Protein AF-A0A960B955-F1 (afdb_monomer)

Foldseek 3Di:
DPDDDDDDDPCQPVCCVVVVDVDDDDDCLAPVLVCVVVVNDDDDDDPDDDDQLDDDDADDDDPVCCVVCVVVLLVVLVVVQVLLQCCLVCVPVNLVVCPVVDPPSVDPSNVVNVSSSSVSVQVVQQDPVSHGDNDDDPVSQQSNQVSCQVVVVDVHRDDSVVVDDPPSHD

Mean predicted aligned error: 3.93 Å

Sequence (170 aa):
SDVQVKEIGYTQQAALTTGKVDAIVGFSNNEAVQFGLAGFATRSLPIASGTVPLVGASLITTADYAKANPEVVRAVVAGTLAGITTTVADPDHALEVSTTYVPGLSEASAQTAAKATLTATNALWTTADGKVDGSFDAAQWSDMADFMAAQGLTGERVDPTPAFSNAYLG

Structure (mmCIF, N/CA/C/O backbone):
data_AF-A0A960B955-F1
#
_entry.id   AF-A0A960B955-F1
#
loop_
_atom_site.group_PDB
_atom_site.id
_atom_site.type_symbol
_atom_site.label_atom_id
_atom_site.label_alt_id
_atom_site.label_comp_id
_atom_site.label_asym_id
_atom_site.label_entity_id
_atom_site.label_seq_id
_atom_site.pdbx_PDB_ins_code
_atom_site.Cartn_x
_atom_site.Cartn_y
_atom_site.Cartn_z
_atom_site.occupancy
_atom_site.B_iso_or_equiv
_atom_site.auth_seq_id
_atom_site.auth_comp_id
_atom_site.auth_asym_id
_atom_site.auth_atom_id
_atom_site.pdbx_PDB_model_num
ATOM 1 N N . SER A 1 1 ? -25.614 -16.951 -8.911 1.00 76.31 1 SER A N 1
ATOM 2 C CA . SER A 1 1 ? -24.470 -16.787 -8.000 1.00 76.31 1 SER A CA 1
ATOM 3 C C . SER A 1 1 ? -24.993 -16.828 -6.581 1.00 76.31 1 SER A C 1
ATOM 5 O O . SER A 1 1 ? -26.145 -16.463 -6.374 1.00 76.31 1 SER A O 1
ATOM 7 N N . ASP A 1 2 ? -24.158 -17.233 -5.629 1.00 91.94 2 ASP A N 1
ATOM 8 C CA . ASP A 1 2 ? -24.540 -17.304 -4.209 1.00 91.94 2 ASP A CA 1
ATOM 9 C C . ASP A 1 2 ? -24.344 -15.968 -3.470 1.00 91.94 2 ASP A C 1
ATOM 11 O O . ASP A 1 2 ? -24.742 -15.816 -2.320 1.00 91.94 2 ASP A O 1
ATOM 15 N N . VAL A 1 3 ? -23.745 -14.978 -4.142 1.00 93.38 3 VAL A N 1
ATOM 16 C CA . VAL A 1 3 ? -23.507 -13.624 -3.627 1.00 93.38 3 VAL A CA 1
ATOM 17 C C . VAL A 1 3 ? -23.977 -12.562 -4.622 1.00 93.38 3 VAL A C 1
ATOM 19 O O . VAL A 1 3 ? -23.953 -12.782 -5.840 1.00 93.38 3 VAL A O 1
ATOM 22 N N . GLN A 1 4 ? -24.371 -11.397 -4.097 1.00 94.56 4 GLN A N 1
ATOM 23 C CA . GLN A 1 4 ? -24.671 -10.187 -4.864 1.00 94.56 4 GLN A CA 1
ATOM 24 C C . GLN A 1 4 ? -23.616 -9.117 -4.569 1.00 94.56 4 GLN A C 1
ATOM 26 O O . GLN A 1 4 ? -23.508 -8.638 -3.441 1.00 94.56 4 GLN A O 1
ATOM 31 N N . VAL A 1 5 ? -22.865 -8.711 -5.593 1.00 94.31 5 VAL A N 1
ATOM 32 C CA . VAL A 1 5 ? -21.892 -7.617 -5.477 1.00 94.31 5 VAL A CA 1
ATOM 33 C C . VAL A 1 5 ? -22.628 -6.282 -5.575 1.00 94.31 5 VAL A C 1
ATOM 35 O O . VAL A 1 5 ? -23.392 -6.061 -6.516 1.00 94.31 5 VAL A O 1
ATOM 38 N N . LYS A 1 6 ? -22.407 -5.395 -4.600 1.00 93.56 6 LYS A N 1
ATOM 39 C CA . LYS A 1 6 ? -22.963 -4.037 -4.575 1.00 93.56 6 LYS A CA 1
ATOM 40 C C . LYS A 1 6 ? -21.840 -3.015 -4.489 1.00 93.56 6 LYS A C 1
ATOM 42 O O . LYS A 1 6 ? -20.995 -3.095 -3.603 1.00 93.56 6 LYS A O 1
ATOM 47 N N . GLU A 1 7 ? -21.875 -2.028 -5.373 1.00 93.44 7 GLU A N 1
ATOM 48 C CA . GLU A 1 7 ? -20.995 -0.870 -5.281 1.00 93.44 7 GLU A CA 1
ATOM 49 C C . GLU A 1 7 ? -21.490 0.071 -4.175 1.00 93.44 7 GLU A C 1
ATOM 51 O O . GLU A 1 7 ? -22.658 0.469 -4.142 1.00 93.44 7 GLU A O 1
ATOM 56 N N . ILE A 1 8 ? -20.600 0.405 -3.240 1.00 91.88 8 ILE A N 1
ATOM 57 C CA . ILE A 1 8 ? -20.902 1.277 -2.095 1.00 91.88 8 ILE A CA 1
ATOM 58 C C . ILE A 1 8 ? -19.966 2.491 -2.003 1.00 91.88 8 ILE A C 1
ATOM 60 O O . ILE A 1 8 ? -20.069 3.264 -1.051 1.00 91.88 8 ILE A O 1
ATOM 64 N N . GLY A 1 9 ? -19.059 2.681 -2.966 1.00 91.06 9 GLY A N 1
ATOM 65 C CA . GLY A 1 9 ? -18.008 3.700 -2.884 1.00 91.06 9 GLY A CA 1
ATOM 66 C C . GLY A 1 9 ? -17.174 3.565 -1.601 1.00 91.06 9 GLY A C 1
ATOM 67 O O . GLY A 1 9 ? -16.959 2.461 -1.108 1.00 91.06 9 GLY A O 1
ATOM 68 N N . TYR A 1 10 ? -16.765 4.694 -1.021 1.00 88.81 10 TYR A N 1
ATOM 69 C CA . TYR A 1 10 ? -15.972 4.763 0.217 1.00 88.81 10 TYR A CA 1
ATOM 70 C C . TYR A 1 10 ? -16.836 4.766 1.496 1.00 88.81 10 TYR A C 1
ATOM 72 O O . TYR A 1 10 ? -16.552 5.487 2.451 1.00 88.81 10 TYR A O 1
ATOM 80 N N . THR A 1 11 ? -17.947 4.015 1.504 1.00 93.88 11 THR A N 1
ATOM 81 C CA . THR A 1 11 ? -18.912 3.991 2.624 1.00 93.88 11 THR A CA 1
ATOM 82 C C . THR A 1 11 ? -18.927 2.676 3.401 1.00 93.88 11 THR A C 1
ATOM 84 O O . THR A 1 11 ? -19.915 2.371 4.059 1.00 93.88 11 THR A O 1
ATOM 87 N N . GLN A 1 12 ? -17.843 1.900 3.361 1.00 95.69 12 GLN A N 1
ATOM 88 C CA . GLN A 1 12 ? -17.708 0.572 3.974 1.00 95.69 12 GLN A CA 1
ATOM 89 C C . GLN A 1 12 ? -18.257 0.512 5.406 1.00 95.69 12 GLN A C 1
ATOM 91 O O . GLN A 1 12 ? -19.104 -0.330 5.701 1.00 95.69 12 GLN A O 1
ATOM 96 N N . GLN A 1 13 ? -17.825 1.434 6.275 1.00 93.81 13 GLN A N 1
ATOM 97 C CA . GLN A 1 13 ? -18.29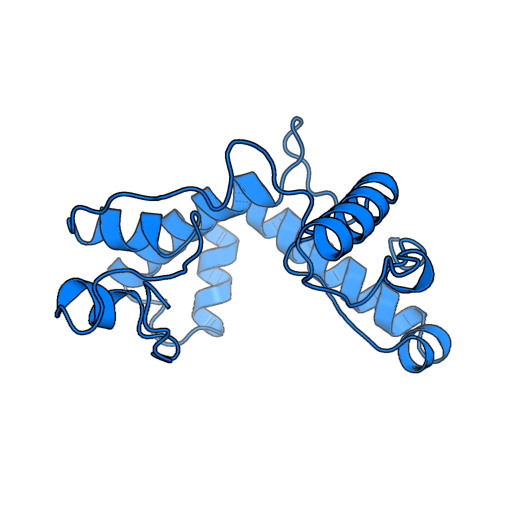6 1.482 7.660 1.00 93.81 13 GLN A CA 1
ATOM 98 C C . GLN A 1 13 ? -19.804 1.704 7.741 1.00 93.81 13 GLN A C 1
ATOM 100 O O . GLN A 1 13 ? -20.512 0.885 8.315 1.00 93.81 13 GLN A O 1
ATOM 105 N N . ALA A 1 14 ? -20.307 2.769 7.114 1.00 94.75 14 ALA A N 1
ATOM 106 C CA . ALA A 1 14 ? -21.729 3.089 7.130 1.00 94.75 14 ALA A CA 1
ATOM 107 C C . ALA A 1 14 ? -22.581 1.977 6.499 1.00 94.75 14 ALA A C 1
ATOM 109 O O . ALA A 1 14 ? -23.634 1.628 7.024 1.00 94.75 14 ALA A O 1
ATOM 110 N N . ALA A 1 15 ? -22.135 1.395 5.386 1.00 96.31 15 ALA A N 1
ATOM 111 C CA . ALA A 1 15 ? -22.863 0.354 4.677 1.00 96.31 15 ALA A CA 1
ATOM 112 C C . ALA A 1 15 ? -22.998 -0.923 5.516 1.00 96.31 15 ALA A C 1
ATOM 114 O O . ALA A 1 15 ? -24.069 -1.531 5.506 1.00 96.31 15 ALA A O 1
ATOM 115 N N . LEU A 1 16 ? -21.952 -1.302 6.258 1.00 96.25 16 LEU A N 1
ATOM 116 C CA . LEU A 1 16 ? -22.002 -2.465 7.140 1.00 96.25 16 LEU A CA 1
ATOM 117 C C . LEU A 1 16 ? -22.814 -2.180 8.412 1.00 96.25 16 LEU A C 1
ATOM 119 O O . LEU A 1 16 ? -23.699 -2.959 8.754 1.00 96.25 16 LEU A O 1
ATOM 123 N N . THR A 1 17 ? -22.570 -1.057 9.099 1.00 95.38 17 THR A N 1
ATOM 124 C CA . THR A 1 17 ? -23.240 -0.762 10.383 1.00 95.38 17 THR A CA 1
ATOM 125 C C . THR A 1 17 ? -24.733 -0.488 10.241 1.00 95.38 17 THR A C 1
ATOM 127 O O . THR A 1 17 ? -25.494 -0.765 11.165 1.00 95.38 17 THR A O 1
ATOM 130 N N . THR A 1 18 ? -25.174 0.026 9.091 1.00 95.31 18 THR A N 1
ATOM 131 C CA . THR A 1 18 ? -26.599 0.274 8.806 1.00 95.31 18 THR A CA 1
ATOM 132 C C . THR A 1 18 ? -27.317 -0.928 8.188 1.00 95.31 18 THR A C 1
ATOM 134 O O . THR A 1 18 ? -28.511 -0.839 7.907 1.00 95.31 18 THR A O 1
ATOM 137 N N . GLY A 1 19 ? -26.618 -2.044 7.949 1.00 94.88 19 GLY A N 1
ATOM 138 C CA . GLY A 1 19 ? -27.194 -3.236 7.319 1.00 94.88 19 GLY A CA 1
ATOM 139 C C . GLY A 1 19 ? -27.526 -3.064 5.832 1.00 94.88 19 GLY A C 1
ATOM 140 O O . GLY A 1 19 ? -28.323 -3.821 5.284 1.00 94.88 19 GLY A O 1
ATOM 141 N N . LYS A 1 20 ? -26.932 -2.075 5.148 1.00 95.69 20 LYS A N 1
ATOM 142 C CA . LYS A 1 20 ? -27.074 -1.905 3.689 1.00 95.69 20 LYS A CA 1
ATOM 143 C C . LYS A 1 20 ? -26.437 -3.074 2.922 1.00 95.69 20 LYS A C 1
ATOM 145 O O . LYS A 1 20 ? -26.894 -3.414 1.823 1.00 95.69 20 LYS A O 1
ATOM 150 N N . VAL A 1 21 ? -25.376 -3.653 3.485 1.00 96.88 21 VAL A N 1
ATOM 151 C CA . VAL A 1 21 ? -24.693 -4.862 3.007 1.00 96.88 21 VAL A CA 1
ATOM 152 C C . VAL A 1 21 ? -24.374 -5.785 4.181 1.00 96.88 21 VAL A C 1
ATOM 154 O O . VAL A 1 21 ? -24.131 -5.313 5.288 1.00 96.88 21 VAL A O 1
ATOM 157 N N . ASP A 1 22 ? -24.325 -7.089 3.918 1.00 96.00 22 ASP A N 1
ATOM 158 C CA . ASP A 1 22 ? -24.008 -8.106 4.931 1.00 96.00 22 ASP A CA 1
ATOM 159 C C . ASP A 1 22 ? -22.494 -8.298 5.134 1.00 96.00 22 ASP A C 1
ATOM 161 O O . ASP A 1 22 ? -22.051 -8.844 6.144 1.00 96.00 22 ASP A O 1
ATOM 165 N N . ALA A 1 23 ? -21.689 -7.860 4.162 1.00 95.75 23 ALA A N 1
ATOM 166 C CA . ALA A 1 23 ? -20.235 -7.926 4.181 1.00 95.75 23 ALA A CA 1
ATOM 167 C C . ALA A 1 23 ? -19.629 -6.802 3.331 1.00 95.75 23 ALA A C 1
ATOM 169 O O . ALA A 1 23 ? -20.252 -6.302 2.391 1.00 95.75 23 ALA A O 1
ATOM 170 N N . ILE A 1 24 ? -18.387 -6.442 3.645 1.00 95.88 24 ILE A N 1
ATOM 171 C CA . ILE A 1 24 ? -17.576 -5.503 2.868 1.00 95.88 24 ILE A CA 1
ATOM 172 C C . ILE A 1 24 ? -16.246 -6.152 2.484 1.00 95.88 24 ILE A C 1
ATOM 174 O O . ILE A 1 24 ? -15.772 -7.065 3.160 1.00 95.88 24 ILE A O 1
ATOM 178 N N . VAL A 1 25 ? -15.616 -5.623 1.439 1.00 93.81 25 VAL A N 1
ATOM 179 C CA . VAL A 1 25 ? -14.181 -5.798 1.204 1.00 93.81 25 VAL A CA 1
ATOM 180 C C . VAL A 1 25 ? -13.492 -4.528 1.691 1.00 93.81 25 VAL A C 1
ATOM 182 O O . VAL A 1 25 ? -13.902 -3.422 1.335 1.00 93.81 25 VAL A O 1
ATOM 185 N N . GLY A 1 26 ? -12.482 -4.688 2.538 1.00 92.19 26 GLY A N 1
ATOM 186 C CA . GLY A 1 26 ? -11.735 -3.591 3.138 1.00 92.19 26 GLY A CA 1
ATOM 187 C C . GLY A 1 26 ? -10.320 -4.024 3.491 1.00 92.19 26 GLY A C 1
ATOM 188 O O . GLY A 1 26 ? -9.949 -5.189 3.333 1.00 92.19 26 GLY A O 1
ATOM 189 N N . PHE A 1 27 ? -9.536 -3.076 3.974 1.00 92.56 27 PHE A N 1
ATOM 190 C CA . PHE A 1 27 ? -8.161 -3.278 4.375 1.00 92.56 27 PHE A CA 1
ATOM 191 C C . PHE A 1 27 ? -8.061 -3.622 5.861 1.00 92.56 27 PHE A C 1
ATOM 193 O O . PHE A 1 27 ? -8.695 -3.004 6.720 1.00 92.56 27 PHE A O 1
ATOM 200 N N . SER A 1 28 ? -7.208 -4.591 6.183 1.00 92.38 28 SER A N 1
ATOM 201 C CA . SER A 1 28 ? -6.940 -4.987 7.569 1.00 92.38 28 SER A CA 1
ATOM 202 C C . SER A 1 28 ? -6.310 -3.858 8.389 1.00 92.38 28 SER A C 1
ATOM 204 O O . SER A 1 28 ? -6.603 -3.737 9.574 1.00 92.38 28 SER A O 1
ATOM 206 N N . ASN A 1 29 ? -5.490 -3.008 7.767 1.00 94.56 29 ASN A N 1
ATOM 207 C CA . ASN A 1 29 ? -4.879 -1.846 8.412 1.00 94.56 29 ASN A CA 1
ATOM 208 C C . ASN A 1 29 ? -5.815 -0.634 8.521 1.00 94.56 29 ASN A C 1
ATOM 210 O O . ASN A 1 29 ? -5.474 0.292 9.249 1.00 94.56 29 ASN A O 1
ATOM 214 N N . ASN A 1 30 ? -6.973 -0.627 7.845 1.00 95.00 30 ASN A N 1
ATOM 215 C CA . ASN A 1 30 ? -7.925 0.485 7.907 1.00 95.00 30 ASN A CA 1
ATOM 216 C C . ASN A 1 30 ? -9.290 0.062 8.459 1.00 95.00 30 ASN A C 1
ATOM 218 O O . ASN A 1 30 ? -9.560 0.295 9.632 1.00 95.00 30 ASN A O 1
ATOM 222 N N . GLU A 1 31 ? -10.160 -0.576 7.669 1.00 95.44 31 GLU A N 1
ATOM 223 C CA . GLU A 1 31 ? -11.541 -0.864 8.084 1.00 95.44 31 GLU A CA 1
ATOM 224 C C . GLU A 1 31 ? -11.607 -1.686 9.375 1.00 95.44 31 GLU A C 1
ATOM 226 O O . GLU A 1 31 ? -12.378 -1.343 10.270 1.00 95.44 31 GLU A O 1
ATOM 231 N N . ALA A 1 32 ? -10.783 -2.730 9.513 1.00 93.81 32 ALA A N 1
ATOM 232 C CA . ALA A 1 32 ? -10.787 -3.553 10.726 1.00 93.81 32 ALA A CA 1
ATOM 233 C C . ALA A 1 32 ? -10.388 -2.745 11.976 1.00 93.81 32 ALA A C 1
ATOM 235 O O . ALA A 1 32 ? -10.995 -2.908 13.036 1.00 93.81 32 ALA A O 1
ATOM 236 N N . VAL A 1 33 ? -9.420 -1.833 11.838 1.00 95.94 33 VAL A N 1
ATOM 237 C CA . VAL A 1 33 ? -9.006 -0.912 12.907 1.00 95.94 33 VAL A CA 1
ATOM 238 C C . VAL A 1 33 ? -10.142 0.049 13.251 1.00 95.94 33 VAL A C 1
ATOM 240 O O . VAL A 1 33 ? -10.50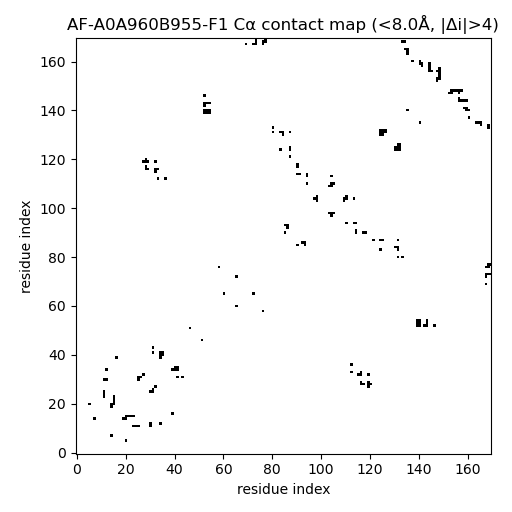1 0.188 14.420 1.00 95.94 33 VAL A O 1
ATOM 243 N N . GLN A 1 34 ? -10.745 0.675 12.240 1.00 95.94 34 GLN A N 1
ATOM 244 C CA . GLN A 1 34 ? -11.789 1.676 12.438 1.00 95.94 34 GLN A CA 1
ATOM 245 C C . GLN A 1 34 ? -13.058 1.084 13.069 1.00 95.94 34 GLN A C 1
ATOM 247 O O . GLN A 1 34 ? -13.612 1.681 13.991 1.00 95.94 34 GLN A O 1
ATOM 252 N N . PHE A 1 35 ? -13.485 -0.119 12.665 1.00 96.06 35 PHE A N 1
ATOM 253 C CA . PHE A 1 35 ? -14.596 -0.808 13.333 1.00 96.06 35 PHE A CA 1
ATOM 254 C C . PHE A 1 35 ? -14.285 -1.138 14.795 1.00 96.06 35 PHE A C 1
ATOM 256 O O . PHE A 1 35 ? -15.153 -0.970 15.653 1.00 96.06 35 PHE A O 1
ATOM 263 N N . GLY A 1 36 ? -13.051 -1.565 15.085 1.00 94.62 36 GLY A N 1
ATOM 264 C CA . GLY A 1 36 ? -12.599 -1.820 16.451 1.00 94.62 36 GLY A CA 1
ATOM 265 C C . GLY A 1 36 ? -12.674 -0.568 17.327 1.00 94.62 36 GLY A C 1
ATOM 266 O O . GLY A 1 36 ? -13.231 -0.620 18.423 1.00 94.62 36 GLY A O 1
ATOM 267 N N . LEU A 1 37 ? -12.193 0.571 16.820 1.00 94.62 37 LEU A N 1
ATOM 268 C CA . LEU A 1 37 ? -12.283 1.866 17.507 1.00 94.62 37 LEU A CA 1
ATOM 269 C C . LEU A 1 37 ? -13.731 2.330 17.714 1.00 94.62 37 LEU A C 1
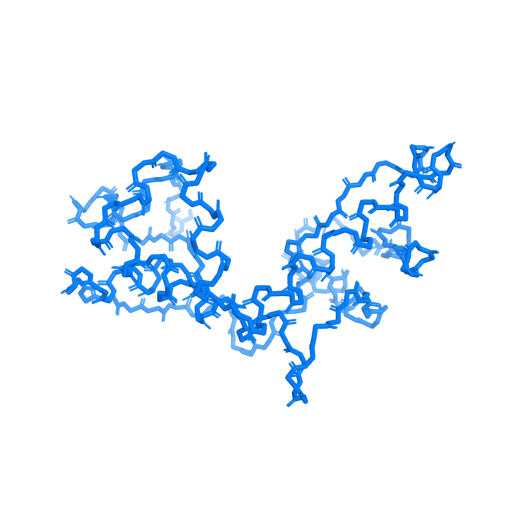ATOM 271 O O . LEU A 1 37 ? -14.043 2.922 18.744 1.00 94.62 37 LEU A O 1
ATOM 275 N N . ALA A 1 38 ? -14.619 2.034 16.765 1.00 94.12 38 ALA A N 1
ATOM 276 C CA . ALA A 1 38 ? -16.044 2.339 16.865 1.00 94.12 38 ALA A CA 1
ATOM 277 C C . ALA A 1 38 ? -16.817 1.386 17.801 1.00 94.12 38 ALA A C 1
ATOM 279 O O . ALA A 1 38 ? -18.020 1.563 17.994 1.00 94.12 38 ALA A O 1
ATOM 280 N N . GLY A 1 39 ? -16.166 0.356 18.358 1.00 94.81 39 GLY A N 1
ATOM 281 C CA . GLY A 1 39 ? -16.815 -0.655 19.197 1.00 94.81 39 GLY A CA 1
ATOM 282 C C . GLY A 1 39 ? -17.800 -1.550 18.437 1.00 94.81 39 GLY A C 1
ATOM 283 O O . GLY A 1 39 ? -18.622 -2.228 19.055 1.00 94.81 39 GLY A O 1
ATOM 284 N N . PHE A 1 40 ? -17.739 -1.563 17.103 1.00 95.62 40 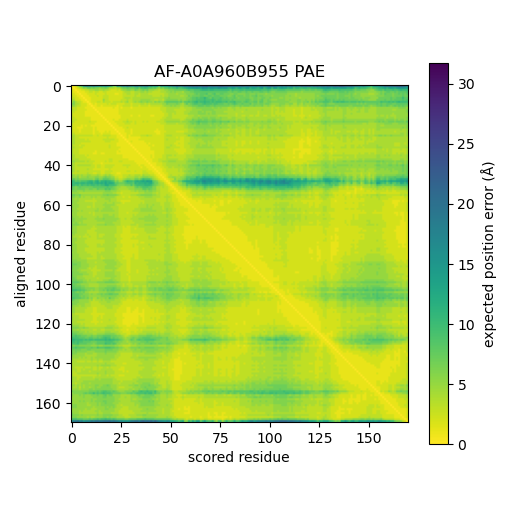PHE A N 1
ATOM 285 C CA . PHE A 1 40 ? -18.598 -2.394 16.270 1.00 95.62 40 PHE A CA 1
ATOM 286 C C . PHE A 1 40 ? -17.928 -3.751 16.047 1.00 95.62 40 PHE A C 1
ATOM 288 O O . PHE A 1 40 ? -16.898 -3.857 15.378 1.00 95.62 40 PHE A O 1
ATOM 295 N N . ALA A 1 41 ? -18.508 -4.804 16.622 1.00 93.81 41 ALA A N 1
ATOM 296 C CA . ALA A 1 41 ? -17.964 -6.148 16.501 1.00 93.81 41 ALA A CA 1
ATOM 297 C C . ALA A 1 41 ? -17.999 -6.616 15.039 1.00 93.81 41 ALA A C 1
ATOM 299 O O . ALA A 1 41 ? -19.060 -6.712 14.423 1.00 93.81 41 ALA A O 1
ATOM 300 N N . THR A 1 42 ? -16.830 -6.949 14.497 1.00 94.69 42 THR A N 1
ATOM 301 C CA . THR A 1 42 ? -16.689 -7.518 13.156 1.00 94.69 42 THR A CA 1
ATOM 302 C C . THR A 1 42 ? -15.992 -8.867 13.215 1.00 94.69 42 THR A C 1
ATOM 304 O O . THR A 1 42 ? -15.266 -9.187 14.157 1.00 94.69 42 THR A O 1
ATOM 307 N N . ARG A 1 43 ? -16.219 -9.676 12.181 1.00 94.56 43 ARG A N 1
ATOM 308 C CA . ARG A 1 43 ? -15.444 -10.883 11.914 1.00 94.56 43 ARG A CA 1
ATOM 309 C C . ARG A 1 43 ? -14.718 -10.691 10.593 1.00 94.56 43 ARG A C 1
ATOM 311 O O . ARG A 1 43 ? -15.358 -10.685 9.544 1.00 94.56 43 ARG A O 1
ATOM 318 N N . SER A 1 44 ? -13.398 -10.572 10.651 1.00 92.12 44 SER A N 1
ATOM 319 C CA . SER A 1 44 ? -12.561 -10.525 9.454 1.00 92.12 44 SER A CA 1
ATOM 320 C C . SER A 1 44 ? -12.453 -11.913 8.832 1.00 92.12 44 SER A C 1
ATOM 322 O O . SER A 1 44 ? -12.125 -12.884 9.514 1.00 92.12 44 SER A O 1
ATOM 324 N N . LEU A 1 45 ? -12.725 -11.998 7.533 1.00 92.31 45 LEU A N 1
ATOM 325 C CA . LEU A 1 45 ? -12.518 -13.197 6.730 1.00 92.31 45 LEU A CA 1
ATOM 326 C C . LEU A 1 45 ? -11.295 -12.950 5.836 1.00 92.31 45 LEU A C 1
ATOM 328 O O . LEU A 1 45 ? -11.363 -12.073 4.973 1.00 92.31 45 LEU A O 1
ATOM 332 N N . PRO A 1 46 ? -10.170 -13.655 6.047 1.00 87.25 46 PRO A N 1
ATOM 333 C CA . PRO A 1 46 ? -9.017 -13.548 5.162 1.00 87.25 46 PRO A CA 1
ATOM 334 C C . PRO A 1 46 ? -9.392 -13.930 3.728 1.00 87.25 46 PRO A C 1
ATOM 336 O O . PRO A 1 46 ? -10.157 -14.871 3.519 1.00 87.25 46 PRO A O 1
ATOM 339 N N . ILE A 1 47 ? -8.818 -13.230 2.745 1.00 84.69 47 ILE A N 1
ATOM 340 C CA . ILE A 1 47 ? -9.066 -13.496 1.317 1.00 84.69 47 ILE A CA 1
ATOM 341 C C . ILE A 1 47 ? -8.600 -14.909 0.922 1.00 84.69 47 ILE A C 1
ATOM 343 O O . ILE A 1 47 ? -9.199 -15.527 0.047 1.00 84.69 47 ILE A O 1
ATOM 347 N N . ALA A 1 48 ? -7.578 -15.452 1.593 1.00 80.81 48 ALA A N 1
ATOM 348 C CA . ALA A 1 48 ? -7.167 -16.844 1.453 1.00 80.81 48 ALA A CA 1
ATOM 349 C C . ALA A 1 48 ? -6.597 -17.405 2.761 1.00 80.81 48 ALA A C 1
ATOM 351 O O . ALA A 1 48 ? -6.240 -16.672 3.686 1.00 80.81 48 ALA A O 1
ATOM 352 N N . SER A 1 49 ? -6.475 -18.732 2.818 1.00 75.19 49 SER A N 1
ATOM 353 C CA . SER A 1 49 ? -5.661 -19.406 3.827 1.00 75.19 49 SER A CA 1
ATOM 354 C C . SER A 1 49 ? -4.182 -19.244 3.469 1.00 75.19 49 SER A C 1
ATOM 356 O O . SER A 1 49 ? -3.670 -19.958 2.614 1.00 75.19 49 SER A O 1
ATOM 358 N N . GLY A 1 50 ? -3.509 -18.290 4.112 1.00 79.88 50 GLY A N 1
ATOM 359 C CA . GLY A 1 50 ? -2.095 -17.983 3.882 1.00 79.88 50 GLY A CA 1
ATOM 360 C C . GLY A 1 50 ? -1.874 -16.700 3.083 1.00 79.88 50 GLY A C 1
ATOM 361 O O . GLY A 1 50 ? -2.791 -15.901 2.886 1.00 79.88 50 GLY A O 1
ATOM 362 N N . THR A 1 51 ? -0.632 -16.488 2.656 1.00 80.81 51 THR A N 1
ATOM 363 C CA . THR A 1 51 ? -0.247 -15.313 1.871 1.00 80.81 51 THR A CA 1
ATOM 364 C C . THR A 1 51 ? -0.757 -15.463 0.444 1.00 80.81 51 THR A C 1
ATOM 366 O O . THR A 1 51 ? -0.363 -16.388 -0.263 1.00 80.81 51 THR A O 1
ATOM 369 N N . VAL A 1 52 ? -1.622 -14.548 0.009 1.00 87.50 52 VAL A N 1
ATOM 370 C CA . VAL A 1 52 ? -1.960 -14.422 -1.412 1.00 87.50 52 VAL A CA 1
ATOM 371 C C . VAL A 1 52 ? -0.797 -13.697 -2.089 1.00 87.50 52 VAL A C 1
ATOM 373 O O . VAL A 1 52 ? -0.446 -12.612 -1.616 1.00 87.50 52 VAL A O 1
ATOM 376 N N . PRO A 1 53 ? -0.195 -14.234 -3.164 1.00 91.00 53 PRO A N 1
ATOM 377 C CA . PRO A 1 53 ? 0.953 -13.612 -3.819 1.00 91.00 53 PRO A CA 1
ATOM 378 C C . PRO A 1 53 ? 0.507 -12.444 -4.711 1.00 91.00 53 PRO A C 1
ATOM 380 O O . PRO A 1 53 ? 0.803 -12.404 -5.894 1.00 91.00 53 PRO A O 1
ATOM 383 N N . LEU A 1 54 ? -0.269 -11.504 -4.171 1.00 91.31 54 LEU A N 1
ATOM 384 C CA . LEU A 1 54 ? -0.664 -10.289 -4.876 1.00 91.31 54 LEU A CA 1
ATOM 385 C C . LEU A 1 54 ? 0.261 -9.153 -4.463 1.00 91.31 54 LEU A C 1
ATOM 387 O O . LEU A 1 54 ? 0.453 -8.898 -3.272 1.00 91.31 54 LEU A O 1
ATOM 391 N N . VAL A 1 55 ? 0.795 -8.449 -5.454 1.00 92.88 55 VAL A N 1
ATOM 392 C CA . VAL A 1 55 ? 1.527 -7.205 -5.228 1.00 92.88 55 VAL A CA 1
ATOM 393 C C . VAL A 1 55 ? 0.528 -6.113 -4.837 1.00 92.88 55 VAL A C 1
ATOM 395 O O . VAL A 1 55 ? -0.521 -5.953 -5.463 1.00 92.88 55 VAL A O 1
ATOM 398 N N . GLY A 1 56 ? 0.834 -5.398 -3.754 1.00 89.88 56 GLY A N 1
ATOM 399 C CA . GLY A 1 56 ? -0.025 -4.358 -3.190 1.00 89.88 56 GLY A CA 1
ATOM 400 C C . GLY A 1 56 ? 0.035 -3.022 -3.939 1.00 89.88 56 GLY A C 1
ATOM 401 O O . GLY A 1 56 ? 0.581 -2.900 -5.037 1.00 89.88 56 GLY A O 1
ATOM 402 N N . ALA A 1 57 ? -0.527 -1.987 -3.309 1.00 91.94 57 ALA A N 1
ATOM 403 C CA . ALA A 1 57 ? -0.507 -0.628 -3.843 1.00 91.94 57 ALA A CA 1
ATOM 404 C C . ALA A 1 57 ? 0.930 -0.164 -4.136 1.00 91.94 57 ALA A C 1
ATOM 406 O O . ALA A 1 57 ? 1.814 -0.2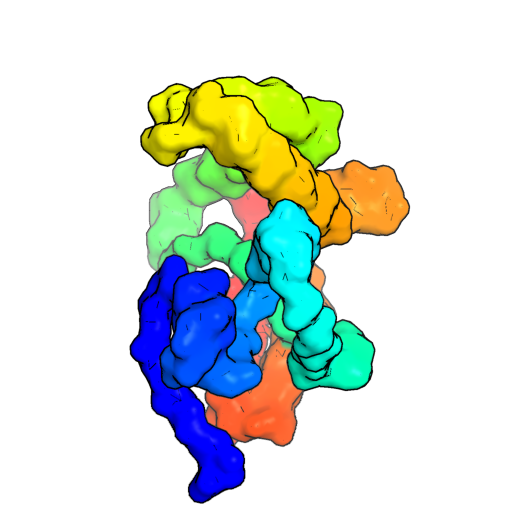83 -3.291 1.00 91.94 57 ALA A O 1
ATOM 407 N N . SER A 1 58 ? 1.139 0.368 -5.340 1.00 95.19 58 SER A N 1
ATOM 408 C CA . SER A 1 58 ? 2.453 0.714 -5.885 1.00 95.19 58 SER A CA 1
ATOM 409 C C . SER A 1 58 ? 2.382 2.028 -6.666 1.00 95.19 58 SER A C 1
ATOM 411 O O . SER A 1 58 ? 1.307 2.422 -7.127 1.00 95.19 58 SER A O 1
ATOM 413 N N . LEU A 1 59 ? 3.521 2.700 -6.859 1.00 96.38 59 LEU A N 1
ATOM 414 C CA . LEU A 1 59 ? 3.616 3.800 -7.822 1.00 96.38 59 LEU A CA 1
ATOM 415 C C . LEU A 1 59 ? 3.571 3.226 -9.240 1.00 96.38 59 LEU A C 1
ATOM 417 O O . LEU A 1 59 ? 4.366 2.355 -9.586 1.00 96.38 59 LEU A O 1
ATOM 421 N N . ILE A 1 60 ? 2.645 3.721 -10.059 1.00 97.00 60 ILE A N 1
ATOM 422 C CA . ILE A 1 60 ? 2.422 3.231 -11.421 1.00 97.00 60 ILE A CA 1
ATOM 423 C C . ILE A 1 60 ? 2.551 4.403 -12.391 1.00 97.00 60 ILE A C 1
ATOM 425 O O . ILE A 1 60 ? 1.956 5.463 -12.202 1.00 97.00 60 ILE A O 1
ATOM 429 N N . THR A 1 61 ? 3.320 4.198 -13.456 1.00 97.56 61 THR A N 1
ATOM 430 C CA . THR A 1 61 ? 3.402 5.096 -14.611 1.00 97.56 61 THR A CA 1
ATOM 431 C C . THR A 1 61 ? 3.518 4.267 -15.888 1.00 97.56 61 THR A C 1
ATOM 433 O O . THR A 1 61 ? 3.694 3.050 -15.836 1.00 97.56 61 THR A O 1
ATOM 436 N N . THR A 1 62 ? 3.407 4.902 -17.051 1.00 97.88 62 THR A N 1
ATOM 437 C CA . THR A 1 62 ? 3.600 4.210 -18.329 1.00 97.88 62 THR A CA 1
ATOM 438 C C . THR A 1 62 ? 5.085 3.984 -18.606 1.00 97.88 62 THR A C 1
ATOM 440 O O . THR A 1 62 ? 5.936 4.797 -18.235 1.00 97.88 62 THR A O 1
ATOM 443 N N . ALA A 1 63 ? 5.407 2.902 -19.320 1.00 96.94 63 ALA A N 1
ATOM 444 C CA . ALA A 1 63 ? 6.782 2.619 -19.729 1.00 96.94 63 ALA A CA 1
ATOM 445 C C . ALA A 1 63 ? 7.384 3.760 -20.571 1.00 96.94 63 ALA A C 1
ATOM 447 O O . ALA A 1 63 ? 8.558 4.091 -20.406 1.00 96.94 63 ALA A O 1
ATOM 448 N N . ASP A 1 64 ? 6.583 4.388 -21.435 1.00 98.25 64 ASP A N 1
ATOM 449 C CA . ASP A 1 64 ? 7.027 5.505 -22.273 1.00 98.25 64 ASP A CA 1
ATOM 450 C C . ASP A 1 64 ? 7.377 6.736 -21.434 1.00 98.25 64 ASP A C 1
ATOM 452 O O . ASP A 1 64 ? 8.439 7.328 -21.630 1.00 98.25 64 ASP A O 1
ATOM 456 N N . TYR A 1 65 ? 6.548 7.084 -20.443 1.00 98.50 65 TYR A N 1
ATOM 457 C CA . TYR A 1 65 ? 6.849 8.197 -19.545 1.00 98.50 65 TYR A CA 1
ATOM 458 C C . TYR A 1 65 ? 8.112 7.931 -18.722 1.00 98.50 65 TYR A C 1
ATOM 460 O O . TYR A 1 65 ? 8.959 8.818 -18.608 1.00 98.50 65 TYR A O 1
ATOM 468 N N . ALA A 1 66 ? 8.267 6.714 -18.191 1.00 97.88 66 ALA A N 1
ATOM 469 C CA . ALA A 1 66 ? 9.421 6.347 -17.375 1.00 97.88 66 ALA A CA 1
ATOM 470 C C . ALA A 1 66 ? 10.739 6.332 -18.163 1.00 97.88 66 ALA A C 1
ATOM 472 O O . ALA A 1 66 ? 11.790 6.686 -17.624 1.00 97.88 66 ALA A O 1
ATOM 473 N N . LYS A 1 67 ? 10.697 5.952 -19.445 1.00 97.44 67 LYS A N 1
ATOM 474 C CA . LYS A 1 67 ? 11.854 6.025 -20.351 1.00 97.44 67 LYS A CA 1
ATOM 475 C C . LYS A 1 67 ? 12.175 7.461 -20.759 1.00 97.44 67 LYS A C 1
ATOM 477 O O . LYS A 1 67 ? 13.348 7.805 -20.858 1.00 97.44 67 LYS A O 1
ATOM 482 N N . ALA A 1 68 ? 11.155 8.284 -20.995 1.00 98.62 68 ALA A N 1
ATOM 483 C CA . ALA A 1 68 ? 11.331 9.675 -21.406 1.00 98.62 68 ALA A CA 1
ATOM 484 C C . ALA A 1 68 ? 11.762 10.597 -20.251 1.00 98.62 68 ALA A C 1
ATOM 486 O O . ALA A 1 68 ? 12.463 11.576 -20.490 1.00 98.62 68 ALA A O 1
ATOM 487 N N . ASN A 1 69 ? 11.368 10.290 -19.008 1.00 98.50 69 ASN A N 1
ATOM 488 C CA . ASN A 1 69 ? 11.594 11.139 -17.831 1.00 98.50 69 ASN A CA 1
ATOM 489 C C . ASN A 1 69 ? 12.229 10.365 -16.656 1.00 98.50 69 ASN A C 1
ATOM 491 O O . ASN A 1 69 ? 11.683 10.381 -15.548 1.00 98.50 69 ASN A O 1
ATOM 495 N N . PRO A 1 70 ? 13.370 9.678 -16.849 1.00 98.12 70 PRO A N 1
ATOM 496 C CA . PRO A 1 70 ? 13.922 8.780 -15.837 1.00 98.12 70 PRO A CA 1
ATOM 497 C C . PRO A 1 70 ? 14.281 9.501 -14.532 1.00 98.12 70 PRO A C 1
ATOM 499 O O . PRO A 1 70 ? 14.009 8.976 -13.457 1.00 98.12 70 PRO A O 1
ATOM 502 N N . GLU A 1 71 ? 14.812 10.723 -14.613 1.00 98.38 71 GLU A N 1
ATOM 503 C CA . GLU A 1 71 ? 15.183 11.518 -13.434 1.00 98.38 71 GLU A CA 1
ATOM 504 C C . GLU A 1 71 ? 13.963 11.950 -12.612 1.00 98.38 71 GLU A C 1
ATOM 506 O O . GLU A 1 71 ? 13.999 11.923 -11.385 1.00 98.38 71 GLU A O 1
ATOM 511 N N . VAL A 1 72 ? 12.847 12.283 -13.273 1.00 98.44 72 VAL A N 1
ATOM 512 C CA . VAL A 1 72 ? 11.592 12.619 -12.582 1.00 98.44 72 VAL A CA 1
ATOM 513 C C . VAL A 1 72 ? 11.051 11.392 -11.859 1.00 98.44 72 VAL A C 1
ATOM 515 O O . VAL A 1 72 ? 10.666 11.487 -10.697 1.00 98.44 72 VAL A O 1
ATOM 518 N N . VAL A 1 73 ? 11.057 10.230 -12.518 1.00 98.44 73 VAL A N 1
ATOM 519 C CA . VAL A 1 73 ? 10.598 8.983 -11.895 1.00 98.44 73 VAL A CA 1
ATOM 520 C C . VAL A 1 73 ? 11.469 8.617 -10.694 1.00 98.44 73 VAL A C 1
ATOM 522 O O . VAL A 1 73 ? 10.916 8.328 -9.637 1.00 98.44 73 VAL A O 1
ATOM 525 N N . ARG A 1 74 ? 12.803 8.710 -10.806 1.00 98.38 74 ARG A N 1
ATOM 526 C CA . ARG A 1 74 ? 13.718 8.508 -9.667 1.00 98.38 74 ARG A CA 1
ATOM 527 C C . ARG A 1 74 ? 13.407 9.455 -8.515 1.00 98.38 74 ARG A C 1
ATOM 529 O O . ARG A 1 74 ? 13.286 9.005 -7.384 1.00 98.38 74 ARG A O 1
ATOM 536 N N . ALA A 1 75 ? 13.228 10.746 -8.795 1.00 98.44 75 ALA A N 1
ATOM 537 C CA . ALA A 1 75 ? 12.942 11.739 -7.764 1.00 98.44 75 ALA A CA 1
ATOM 538 C C . ALA A 1 75 ? 11.611 11.472 -7.040 1.00 98.44 75 ALA A C 1
ATOM 540 O O . ALA A 1 75 ? 11.545 11.602 -5.818 1.00 98.44 75 ALA A O 1
ATOM 541 N N . VAL A 1 76 ? 10.565 11.062 -7.768 1.00 98.31 76 VAL A N 1
ATOM 542 C CA . VAL A 1 76 ? 9.278 10.676 -7.167 1.00 98.31 76 VAL A CA 1
ATOM 543 C C . VAL A 1 76 ? 9.440 9.427 -6.302 1.00 98.31 76 VAL A C 1
ATOM 545 O O . VAL A 1 76 ? 9.008 9.436 -5.154 1.00 98.31 76 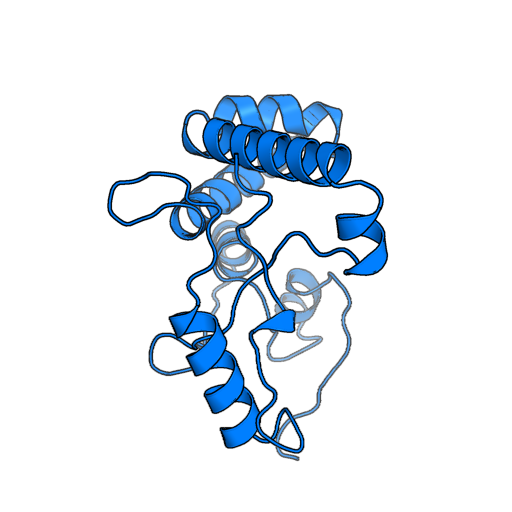VAL A O 1
ATOM 548 N N . VAL A 1 77 ? 10.106 8.386 -6.811 1.00 97.88 77 VAL A N 1
ATOM 549 C CA . VAL A 1 77 ? 10.368 7.147 -6.060 1.00 97.88 77 VAL A CA 1
ATOM 550 C C . VAL A 1 77 ? 11.159 7.439 -4.781 1.00 97.88 77 VAL A C 1
ATOM 552 O O . VAL A 1 77 ? 10.727 7.049 -3.697 1.00 97.88 77 VAL A O 1
ATOM 555 N N . ALA A 1 78 ? 12.261 8.184 -4.882 1.00 97.94 78 ALA A N 1
ATOM 556 C CA . ALA A 1 78 ? 13.095 8.558 -3.744 1.00 97.94 78 ALA A CA 1
ATOM 557 C C . ALA A 1 78 ? 12.324 9.405 -2.718 1.00 97.94 78 ALA A C 1
ATOM 559 O O . ALA A 1 78 ? 12.380 9.128 -1.521 1.00 97.94 78 ALA A O 1
ATOM 560 N N . GLY A 1 79 ? 11.554 10.401 -3.173 1.00 97.94 79 GLY A N 1
ATOM 561 C CA . GLY A 1 79 ? 10.734 11.244 -2.302 1.00 97.94 79 GLY A CA 1
ATOM 562 C C . GLY A 1 79 ? 9.640 10.461 -1.574 1.00 97.94 79 GLY A C 1
ATOM 563 O O . GLY A 1 79 ? 9.445 10.645 -0.372 1.00 97.94 79 GLY A O 1
ATOM 564 N N . THR A 1 80 ? 8.958 9.545 -2.268 1.00 97.12 80 THR A N 1
ATOM 565 C CA . THR A 1 80 ? 7.950 8.670 -1.656 1.00 97.12 80 THR A CA 1
ATOM 566 C C . THR A 1 80 ? 8.576 7.735 -0.625 1.00 97.12 80 THR A C 1
ATOM 568 O O . THR A 1 80 ? 8.062 7.648 0.490 1.00 97.12 80 THR A O 1
ATOM 571 N N . LEU A 1 81 ? 9.701 7.083 -0.939 1.00 96.25 81 LEU A N 1
ATOM 572 C CA . LEU A 1 81 ? 10.381 6.194 0.009 1.00 96.25 81 LEU A CA 1
ATOM 573 C C . LEU A 1 81 ? 10.933 6.940 1.223 1.00 96.25 81 LEU A C 1
ATOM 575 O O . LEU A 1 81 ? 10.817 6.439 2.341 1.00 96.25 81 LEU A O 1
ATOM 579 N N . ALA A 1 82 ? 11.466 8.149 1.037 1.00 96.69 82 ALA A N 1
ATOM 580 C CA . ALA A 1 82 ? 11.875 9.007 2.144 1.00 96.69 82 ALA A CA 1
ATOM 581 C C . ALA A 1 82 ? 10.678 9.377 3.035 1.00 96.69 82 ALA A C 1
ATOM 583 O O . ALA A 1 82 ? 10.773 9.281 4.255 1.00 96.69 82 ALA A O 1
ATOM 584 N N . GLY A 1 83 ? 9.531 9.727 2.443 1.00 96.25 83 GLY A N 1
ATOM 585 C CA . GLY A 1 83 ? 8.298 10.011 3.183 1.00 96.25 83 GLY A CA 1
ATOM 586 C C . GLY A 1 83 ? 7.792 8.812 3.989 1.00 96.25 83 GLY A C 1
ATOM 587 O O . GLY A 1 83 ? 7.483 8.958 5.173 1.00 96.25 83 GLY A O 1
ATOM 588 N N . ILE A 1 84 ? 7.763 7.620 3.386 1.00 95.94 84 ILE A N 1
ATOM 589 C CA . ILE A 1 84 ? 7.378 6.375 4.071 1.00 95.94 84 ILE A CA 1
ATOM 590 C C . ILE A 1 84 ? 8.369 6.057 5.197 1.00 95.94 84 ILE A C 1
ATOM 592 O O . ILE A 1 84 ? 7.952 5.765 6.313 1.00 95.94 84 ILE A O 1
ATOM 596 N N . THR A 1 85 ? 9.674 6.183 4.946 1.00 95.88 85 THR A N 1
ATOM 597 C CA . THR A 1 85 ? 10.721 5.956 5.958 1.00 95.88 85 THR A CA 1
ATOM 598 C C . THR A 1 85 ? 10.562 6.894 7.150 1.00 95.88 85 THR A C 1
ATOM 600 O O . THR A 1 85 ? 10.562 6.434 8.291 1.00 95.88 85 THR A O 1
ATOM 603 N N . THR A 1 86 ? 10.353 8.189 6.903 1.00 96.19 86 THR A N 1
ATOM 604 C CA . THR A 1 86 ? 10.062 9.168 7.959 1.00 96.19 86 THR A CA 1
ATOM 605 C C . THR A 1 86 ? 8.787 8.809 8.710 1.00 96.19 86 THR A C 1
ATOM 607 O O . THR A 1 86 ? 8.765 8.878 9.928 1.00 96.19 86 THR A O 1
ATOM 610 N N . THR A 1 87 ? 7.745 8.366 8.009 1.00 95.62 87 THR A N 1
ATOM 611 C CA . THR A 1 87 ? 6.467 7.975 8.620 1.00 95.62 87 THR A CA 1
ATOM 612 C C . THR A 1 87 ? 6.595 6.750 9.525 1.00 95.62 87 THR A C 1
ATOM 614 O O . THR A 1 87 ? 5.961 6.678 10.577 1.00 95.62 87 THR A O 1
ATOM 617 N N . VAL A 1 88 ? 7.428 5.784 9.138 1.00 94.88 88 VAL A N 1
ATOM 618 C CA . VAL A 1 88 ? 7.730 4.609 9.961 1.00 94.88 88 VAL A CA 1
ATOM 619 C C . VAL A 1 88 ? 8.553 4.997 11.191 1.00 94.88 88 VAL A C 1
ATOM 621 O O . VAL A 1 88 ? 8.277 4.502 12.282 1.00 94.88 88 VAL A O 1
ATOM 624 N N . ALA A 1 89 ? 9.541 5.881 11.027 1.00 94.88 89 ALA A N 1
ATOM 625 C CA . ALA A 1 89 ? 10.436 6.304 12.103 1.00 94.88 89 ALA A CA 1
ATOM 626 C C . ALA A 1 89 ? 9.788 7.287 13.095 1.00 94.88 89 ALA A C 1
ATOM 628 O O . ALA A 1 89 ? 10.071 7.222 14.290 1.00 94.88 89 ALA A O 1
ATOM 629 N N . ASP A 1 90 ? 8.925 8.178 12.607 1.00 95.50 90 ASP A N 1
ATOM 630 C CA . ASP A 1 90 ? 8.240 9.216 13.379 1.00 95.50 90 ASP A CA 1
ATOM 631 C C . ASP A 1 90 ? 6.769 9.372 12.929 1.00 95.50 90 ASP A C 1
ATOM 633 O O . ASP A 1 90 ? 6.410 10.290 12.178 1.00 95.50 90 ASP A O 1
ATOM 637 N N . PRO A 1 91 ? 5.881 8.460 13.374 1.00 93.38 91 PRO A N 1
ATOM 638 C CA . PRO A 1 91 ? 4.463 8.503 13.020 1.00 93.38 91 PRO A CA 1
ATOM 639 C C . PRO A 1 91 ? 3.743 9.759 13.529 1.00 93.38 91 PRO A C 1
ATOM 641 O O . PRO A 1 91 ? 2.764 10.190 12.921 1.00 93.38 91 PRO A O 1
ATOM 644 N N . ASP A 1 92 ? 4.205 10.344 14.639 1.00 93.38 92 ASP A N 1
ATOM 645 C CA . ASP A 1 92 ? 3.582 11.531 15.230 1.00 93.38 92 ASP A CA 1
ATOM 646 C C . ASP A 1 92 ? 3.879 12.775 14.390 1.00 93.38 92 ASP A C 1
ATOM 648 O O . ASP A 1 92 ? 2.955 13.526 14.066 1.00 93.38 92 ASP A O 1
ATOM 652 N N . HIS A 1 93 ? 5.123 12.933 13.927 1.00 95.31 93 HIS A N 1
ATOM 653 C CA . HIS A 1 93 ? 5.461 13.973 12.959 1.00 95.31 93 HIS A CA 1
ATOM 654 C C . HIS A 1 93 ? 4.687 13.808 11.642 1.00 95.31 93 HIS A C 1
ATOM 656 O O . HIS A 1 93 ? 4.168 14.784 11.095 1.00 95.31 93 HIS A O 1
ATOM 662 N N . ALA A 1 94 ? 4.548 12.577 11.138 1.00 95.12 94 ALA A N 1
ATOM 663 C CA . ALA A 1 94 ? 3.780 12.324 9.920 1.00 95.12 94 ALA A CA 1
ATOM 664 C C . ALA A 1 94 ? 2.302 12.738 10.059 1.00 95.12 94 ALA A C 1
ATOM 666 O O . ALA A 1 94 ? 1.736 13.327 9.131 1.00 95.12 94 ALA A O 1
ATOM 667 N N . LEU A 1 95 ? 1.677 12.482 11.214 1.00 94.56 95 LEU A N 1
ATOM 668 C CA . LEU A 1 95 ? 0.313 12.936 11.504 1.00 94.56 95 LEU A CA 1
ATOM 669 C C . LEU A 1 95 ? 0.221 14.458 11.599 1.00 94.56 95 LEU A C 1
ATOM 671 O O . LEU A 1 95 ? -0.695 15.037 11.015 1.00 94.56 95 LEU A O 1
ATOM 675 N N . GLU A 1 96 ? 1.169 15.102 12.282 1.00 94.44 96 GLU A N 1
ATOM 676 C CA . GLU A 1 96 ? 1.241 16.561 12.393 1.00 94.44 96 GLU A CA 1
ATOM 677 C C . GLU A 1 96 ? 1.289 17.214 11.007 1.00 94.44 96 GLU A C 1
ATOM 679 O O . GLU A 1 96 ? 0.433 18.041 10.681 1.00 94.44 96 GLU A O 1
ATOM 684 N N . VAL A 1 97 ? 2.222 16.786 10.151 1.00 95.81 97 VAL A N 1
ATOM 685 C CA . VAL A 1 97 ? 2.343 17.289 8.773 1.00 95.81 97 VAL A CA 1
ATOM 686 C C . VAL A 1 97 ? 1.057 17.030 7.987 1.00 95.81 97 VAL A C 1
ATOM 688 O O . VAL A 1 97 ? 0.5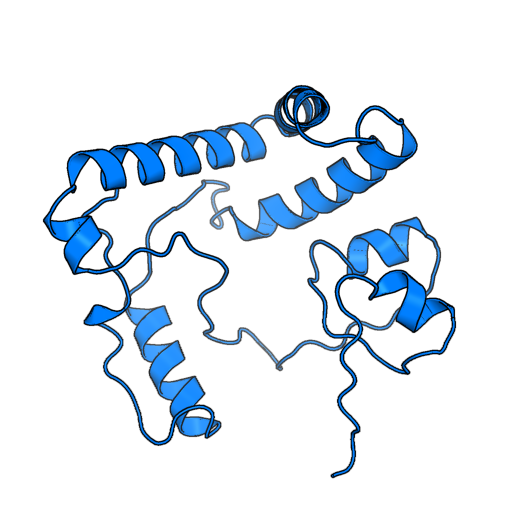70 17.920 7.283 1.00 95.81 97 VAL A O 1
ATOM 691 N N . SER A 1 98 ? 0.459 15.847 8.148 1.00 95.81 98 SER A N 1
ATOM 692 C CA . SER A 1 98 ? -0.780 15.475 7.456 1.00 95.81 98 SER A CA 1
ATOM 693 C C . SER A 1 98 ? -1.952 16.400 7.791 1.00 95.81 98 SER A C 1
ATOM 695 O O . SER A 1 98 ? -2.803 16.615 6.928 1.00 95.81 98 SER A O 1
ATOM 697 N N . THR A 1 99 ? -1.997 17.013 8.983 1.00 95.50 99 THR A N 1
ATOM 698 C CA . THR A 1 99 ? -3.072 17.961 9.349 1.00 95.50 99 THR A CA 1
ATOM 699 C C . THR A 1 99 ? -3.153 19.180 8.426 1.00 95.50 99 THR A C 1
ATOM 701 O O . THR A 1 99 ? -4.225 19.761 8.271 1.00 95.50 99 THR A O 1
ATOM 704 N N . THR A 1 100 ? -2.046 19.537 7.766 1.00 95.56 100 THR A N 1
ATOM 705 C CA . THR A 1 100 ? -1.995 20.646 6.798 1.00 95.56 100 THR A CA 1
ATOM 706 C C . THR A 1 100 ? -2.702 20.296 5.486 1.00 95.56 100 THR A C 1
ATOM 708 O O . THR A 1 100 ? -3.200 21.182 4.793 1.00 95.56 100 THR A O 1
ATOM 711 N N . TYR A 1 101 ? -2.761 19.007 5.140 1.00 94.94 101 TYR A N 1
ATOM 712 C CA . TYR A 1 101 ? -3.231 18.527 3.838 1.00 94.94 101 TYR A CA 1
ATOM 713 C C . TYR A 1 101 ? -4.556 17.765 3.907 1.00 94.94 101 TYR A C 1
ATOM 715 O O . TYR A 1 101 ? -5.251 17.678 2.896 1.00 94.94 101 TYR A O 1
ATOM 723 N N . VAL A 1 102 ? -4.911 17.213 5.071 1.00 93.94 102 VAL A N 1
ATOM 724 C CA . VAL A 1 102 ? -6.112 16.394 5.269 1.00 93.94 102 VAL A CA 1
ATOM 725 C C . VAL A 1 102 ? -7.155 17.183 6.068 1.00 93.94 102 VAL A C 1
ATOM 727 O O . VAL A 1 102 ? -7.008 17.345 7.284 1.00 93.94 102 VAL A O 1
ATOM 730 N N . PRO A 1 103 ? -8.236 17.661 5.423 1.00 93.12 103 PRO A N 1
ATOM 731 C CA . PRO A 1 103 ? -9.318 18.350 6.117 1.00 93.12 103 PRO A CA 1
ATOM 732 C C . PRO A 1 103 ? -9.917 17.498 7.243 1.00 93.12 103 PRO A C 1
ATOM 734 O O . PRO A 1 103 ? -10.186 16.314 7.057 1.00 93.12 103 PRO A O 1
ATOM 737 N N . GLY A 1 104 ? -10.140 18.109 8.409 1.00 91.62 104 GLY A N 1
ATOM 738 C CA . GLY A 1 104 ? -10.728 17.448 9.584 1.00 91.62 104 GLY A CA 1
ATOM 739 C C . GLY A 1 104 ? -9.750 16.618 10.424 1.00 91.62 104 GLY A C 1
ATOM 740 O O . GLY A 1 104 ? -10.090 16.232 11.538 1.00 91.62 104 GLY A O 1
ATOM 741 N N . LEU A 1 105 ? -8.511 16.395 9.964 1.00 94.62 105 LEU A N 1
ATOM 742 C CA . LEU A 1 105 ? -7.524 15.614 10.721 1.00 94.62 105 LEU A CA 1
ATOM 743 C C . LEU A 1 105 ? -7.013 16.335 11.982 1.00 94.62 105 LEU A C 1
ATOM 745 O O . LEU A 1 105 ? -6.402 15.709 12.838 1.00 94.62 105 LEU A O 1
ATOM 749 N N . SER A 1 106 ? -7.263 17.636 12.140 1.00 92.25 106 SER A N 1
ATOM 750 C CA . SER A 1 106 ? -6.910 18.371 13.363 1.00 92.25 106 SER A CA 1
ATOM 751 C C . SER A 1 106 ? -7.779 18.004 14.575 1.00 92.25 106 SER A C 1
ATOM 753 O O . SER A 1 106 ? -7.416 18.330 15.704 1.00 92.25 106 SER A O 1
ATOM 755 N N . GLU A 1 107 ? -8.908 17.319 14.377 1.00 93.69 107 GLU A N 1
ATOM 756 C CA . GLU A 1 107 ? -9.760 16.857 15.471 1.00 93.69 107 GLU A CA 1
ATOM 757 C C . GLU A 1 107 ? -9.104 15.698 16.236 1.00 93.69 107 GLU A C 1
ATOM 759 O O . GLU A 1 107 ? -8.596 14.746 15.645 1.00 93.69 107 GLU A O 1
ATOM 764 N N . ALA A 1 108 ? -9.152 15.727 17.572 1.00 91.19 108 ALA A N 1
ATOM 765 C CA . ALA A 1 108 ? -8.469 14.733 18.409 1.00 91.19 108 ALA A CA 1
ATOM 766 C C . ALA A 1 108 ? -8.924 13.280 18.143 1.00 91.19 108 ALA A C 1
ATOM 768 O O . ALA A 1 108 ? -8.115 12.347 18.171 1.00 91.19 108 ALA A O 1
ATOM 769 N N . SER A 1 109 ? -10.213 13.077 17.857 1.00 91.50 109 SER A N 1
ATOM 770 C CA . SE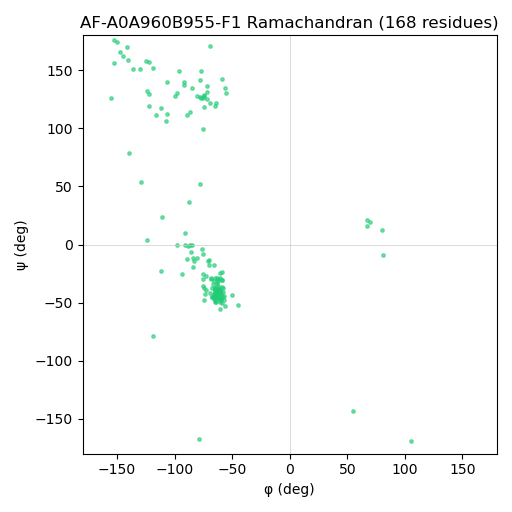R A 1 109 ? -10.766 11.774 17.464 1.00 91.50 109 SER A CA 1
ATOM 771 C C . SER A 1 109 ? -10.214 11.308 16.114 1.00 91.50 109 SER A C 1
ATOM 773 O O . SER A 1 109 ? -9.828 10.145 15.987 1.00 91.50 109 SER A O 1
ATOM 775 N N . ALA A 1 110 ? -10.110 12.212 15.135 1.00 93.12 110 ALA A N 1
ATOM 776 C CA . ALA A 1 110 ? -9.539 11.927 13.823 1.00 93.12 110 ALA A CA 1
ATOM 777 C C . ALA A 1 110 ? -8.046 11.582 13.921 1.00 93.12 110 ALA A C 1
ATOM 779 O O . ALA A 1 110 ? -7.610 10.607 13.312 1.00 93.12 110 ALA A O 1
ATOM 780 N N . GLN A 1 111 ? -7.276 12.298 14.748 1.00 94.06 111 GLN A N 1
ATOM 781 C CA . GLN A 1 111 ? -5.865 11.972 14.992 1.00 94.06 111 GLN A CA 1
ATOM 782 C C . GLN A 1 111 ? -5.693 10.603 15.647 1.00 94.06 111 GLN A C 1
ATOM 784 O O . GLN A 1 111 ? -4.835 9.826 15.233 1.00 94.06 111 GLN A O 1
ATOM 789 N N . THR A 1 112 ? -6.530 10.276 16.634 1.00 94.06 112 THR A N 1
ATOM 790 C CA . THR A 1 112 ? -6.500 8.965 17.301 1.00 94.06 112 THR A CA 1
ATOM 791 C C . THR A 1 112 ? -6.774 7.840 16.300 1.00 94.06 112 THR A C 1
ATOM 793 O O . THR A 1 112 ? -6.033 6.856 16.249 1.00 94.06 112 THR A O 1
ATOM 796 N N . ALA A 1 113 ? -7.801 8.006 15.463 1.00 94.75 113 ALA A N 1
ATOM 797 C CA . ALA A 1 113 ? -8.150 7.050 14.420 1.00 94.75 113 ALA A CA 1
ATOM 798 C C . ALA A 1 113 ? -7.041 6.901 13.369 1.00 94.75 113 ALA A C 1
ATOM 800 O O . ALA A 1 113 ? -6.670 5.777 13.023 1.00 94.75 113 ALA A O 1
ATOM 801 N N . ALA A 1 114 ? -6.475 8.014 12.902 1.00 95.75 114 ALA A N 1
ATOM 802 C CA . ALA A 1 114 ? -5.389 8.016 11.929 1.00 95.75 114 ALA A CA 1
ATOM 803 C C . ALA A 1 114 ? -4.116 7.369 12.490 1.00 95.75 114 ALA A C 1
ATOM 805 O O . ALA A 1 114 ? -3.495 6.565 11.800 1.00 95.75 114 ALA A O 1
ATOM 806 N N . LYS A 1 115 ? -3.763 7.633 13.756 1.00 95.12 115 LYS A N 1
ATOM 807 C CA . LYS A 1 115 ? -2.611 7.008 14.427 1.00 95.12 115 LYS A CA 1
ATOM 808 C C . LYS A 1 115 ? -2.742 5.492 14.518 1.00 95.12 115 LYS A C 1
ATOM 810 O O . LYS A 1 115 ? -1.764 4.775 14.300 1.00 95.12 115 LYS A O 1
ATOM 815 N N . ALA A 1 116 ? -3.943 4.992 14.805 1.00 96.12 116 ALA A N 1
ATOM 816 C CA . ALA A 1 116 ? -4.201 3.557 14.850 1.00 96.12 116 ALA A CA 1
ATOM 817 C C . ALA A 1 116 ? -4.058 2.909 13.461 1.00 96.12 116 ALA A C 1
ATOM 819 O O . ALA A 1 116 ? -3.357 1.904 13.328 1.00 96.12 116 ALA A O 1
ATOM 820 N N . THR A 1 117 ? -4.646 3.515 12.421 1.00 96.31 117 THR A N 1
ATOM 821 C CA . THR A 1 117 ? -4.474 3.067 11.027 1.00 96.31 117 THR A CA 1
ATOM 822 C C . THR A 1 117 ? -3.000 3.106 10.615 1.00 96.31 117 THR A C 1
ATOM 824 O O . THR A 1 117 ? -2.495 2.159 10.012 1.00 96.31 117 THR A O 1
ATOM 827 N N . LEU A 1 118 ? -2.276 4.168 10.973 1.00 95.31 118 LEU A N 1
ATOM 828 C CA . LEU A 1 118 ? -0.865 4.324 10.631 1.00 95.31 118 LEU A CA 1
ATOM 829 C C . LEU A 1 118 ? 0.005 3.255 11.292 1.00 95.31 118 LEU A C 1
ATOM 831 O O . LEU A 1 118 ? 0.826 2.628 10.631 1.00 95.31 118 LEU A O 1
ATOM 835 N N . THR A 1 119 ? -0.250 2.966 12.568 1.00 94.12 119 THR A N 1
ATOM 836 C CA . THR A 1 119 ? 0.431 1.889 13.300 1.00 94.12 119 THR A CA 1
ATOM 837 C C . THR A 1 119 ? 0.233 0.537 12.613 1.00 94.12 119 THR A C 1
ATOM 839 O O . THR A 1 119 ? 1.196 -0.203 12.418 1.00 94.12 119 THR A O 1
ATOM 842 N N . ALA A 1 120 ? -0.996 0.223 12.191 1.00 95.50 120 ALA A N 1
ATOM 843 C CA . ALA A 1 120 ? -1.278 -1.011 11.459 1.00 95.50 120 ALA A CA 1
ATOM 844 C C . ALA A 1 120 ? -0.646 -1.026 10.053 1.00 95.50 120 ALA A C 1
ATOM 846 O O . ALA A 1 120 ? -0.279 -2.086 9.552 1.00 95.50 120 ALA A O 1
ATOM 847 N N . THR A 1 121 ? -0.492 0.142 9.426 1.00 95.19 121 THR A N 1
ATOM 848 C CA . THR A 1 121 ? 0.122 0.299 8.097 1.00 95.19 121 THR A CA 1
ATOM 849 C C . THR A 1 121 ? 1.640 0.136 8.144 1.00 95.19 121 THR A C 1
ATOM 851 O O . THR A 1 121 ? 2.207 -0.500 7.261 1.00 95.19 121 THR A O 1
ATOM 854 N N . ASN A 1 122 ? 2.304 0.615 9.199 1.00 93.06 122 ASN A N 1
ATOM 855 C CA . ASN A 1 122 ? 3.755 0.481 9.363 1.00 93.06 122 ASN A CA 1
ATOM 856 C C . ASN A 1 122 ? 4.214 -0.988 9.380 1.00 93.06 122 ASN A C 1
ATOM 858 O O . ASN A 1 122 ? 5.302 -1.295 8.895 1.00 93.06 122 ASN A O 1
ATOM 862 N N . ALA A 1 123 ? 3.372 -1.908 9.860 1.00 89.56 123 ALA A N 1
ATOM 863 C CA . ALA A 1 123 ? 3.646 -3.346 9.815 1.00 89.56 123 ALA A CA 1
ATOM 864 C C . ALA A 1 123 ? 3.597 -3.941 8.393 1.00 89.56 123 ALA A C 1
ATOM 866 O O . ALA A 1 123 ? 4.099 -5.039 8.178 1.00 89.56 123 ALA A O 1
ATOM 867 N N . LEU A 1 124 ? 2.988 -3.238 7.431 1.00 90.69 124 LEU A N 1
ATOM 868 C CA . LEU A 1 124 ? 2.930 -3.632 6.020 1.00 90.69 124 LEU A CA 1
ATOM 869 C C . LEU A 1 124 ? 4.063 -3.015 5.190 1.00 90.69 124 LEU A C 1
ATOM 871 O O . LEU A 1 124 ? 4.421 -3.559 4.152 1.00 90.69 124 LEU A O 1
ATOM 875 N N . TRP A 1 125 ? 4.608 -1.876 5.623 1.00 91.69 125 TRP A N 1
ATOM 876 C CA . TRP A 1 125 ? 5.702 -1.179 4.935 1.00 91.69 125 TRP A CA 1
ATOM 877 C C . TRP A 1 125 ? 7.095 -1.620 5.364 1.00 91.69 125 TRP A C 1
ATOM 879 O O . TRP A 1 125 ? 8.071 -1.238 4.721 1.00 91.69 125 TRP A O 1
ATOM 889 N N . THR A 1 126 ? 7.199 -2.376 6.454 1.00 92.50 126 THR A N 1
ATOM 890 C CA . THR A 1 126 ? 8.487 -2.775 7.012 1.00 92.50 126 THR A CA 1
ATOM 891 C C . THR A 1 126 ? 8.801 -4.241 6.754 1.00 92.50 126 THR A C 1
ATOM 893 O O . THR A 1 126 ? 7.948 -5.121 6.859 1.00 92.50 126 THR A O 1
ATOM 896 N N . THR A 1 127 ? 10.061 -4.507 6.430 1.00 89.81 127 THR A N 1
ATOM 897 C CA . THR A 1 127 ? 10.654 -5.845 6.432 1.00 89.81 127 THR A CA 1
ATOM 898 C C . THR A 1 127 ? 10.788 -6.371 7.864 1.00 89.81 127 THR A C 1
ATOM 900 O O . THR A 1 127 ? 10.613 -5.641 8.839 1.00 89.81 127 THR A O 1
ATOM 903 N N . ALA A 1 128 ? 11.140 -7.652 8.022 1.00 87.38 128 ALA A N 1
ATOM 904 C CA . ALA A 1 128 ? 11.274 -8.280 9.343 1.00 87.38 128 ALA A CA 1
ATOM 905 C C . ALA A 1 128 ? 12.305 -7.593 10.270 1.00 87.38 128 ALA A C 1
ATOM 907 O O . ALA A 1 128 ? 12.208 -7.719 11.488 1.00 87.38 128 ALA A O 1
ATOM 908 N N . ASP A 1 129 ? 13.278 -6.865 9.714 1.00 88.75 129 ASP A N 1
ATOM 909 C CA . ASP A 1 129 ? 14.252 -6.053 10.455 1.00 88.75 129 ASP A CA 1
ATOM 910 C C . ASP A 1 129 ? 13.800 -4.594 10.678 1.00 88.75 129 ASP A C 1
ATOM 912 O O . ASP A 1 129 ? 14.588 -3.772 11.145 1.00 88.75 129 ASP A O 1
ATOM 916 N N . GLY A 1 130 ? 12.537 -4.274 10.378 1.00 88.12 130 GLY A N 1
ATOM 917 C CA . GLY A 1 130 ? 11.905 -2.981 10.649 1.00 88.12 130 GLY A CA 1
ATOM 918 C C . GLY A 1 130 ? 12.231 -1.882 9.637 1.00 88.12 130 GLY A C 1
ATOM 919 O O . GLY A 1 130 ? 11.960 -0.713 9.910 1.00 88.12 130 GLY A O 1
ATOM 920 N N . LYS A 1 131 ? 12.831 -2.218 8.489 1.00 89.69 131 LYS A N 1
ATOM 921 C CA . LYS A 1 131 ? 13.225 -1.242 7.466 1.00 89.69 131 LYS A CA 1
ATOM 922 C C . LYS A 1 131 ? 12.180 -1.118 6.372 1.00 89.69 131 LYS A C 1
ATOM 924 O O . LYS A 1 131 ? 11.501 -2.078 6.037 1.00 89.69 131 LYS A O 1
ATOM 929 N N . VAL A 1 132 ? 12.088 0.071 5.789 1.00 93.88 132 VAL A N 1
ATOM 930 C CA . VAL A 1 132 ? 11.297 0.288 4.578 1.00 93.88 132 VAL A CA 1
ATOM 931 C C . VAL A 1 132 ? 12.085 -0.231 3.383 1.00 93.88 132 VAL A C 1
ATOM 933 O O . VAL A 1 132 ? 13.236 0.160 3.185 1.00 93.88 132 VAL A O 1
ATOM 936 N N . ASP A 1 133 ? 11.451 -1.087 2.590 1.00 91.00 133 ASP A N 1
ATOM 937 C CA . ASP A 1 133 ? 11.987 -1.585 1.328 1.00 91.00 133 ASP A CA 1
ATOM 938 C C . ASP A 1 133 ? 11.015 -1.242 0.196 1.00 91.00 133 ASP A C 1
ATOM 940 O O . ASP A 1 133 ? 9.847 -1.627 0.214 1.00 91.00 133 ASP A O 1
ATOM 944 N N . GLY A 1 134 ? 11.498 -0.458 -0.767 1.00 92.50 134 GLY A N 1
ATOM 945 C CA . GLY A 1 134 ? 10.745 -0.073 -1.959 1.00 92.50 134 GLY A CA 1
ATOM 946 C C . GLY A 1 134 ? 10.925 -1.020 -3.139 1.00 92.50 134 GLY A C 1
ATOM 947 O O . GLY A 1 134 ? 10.396 -0.744 -4.216 1.00 92.50 134 GLY A O 1
ATOM 948 N N . SER A 1 135 ? 11.729 -2.072 -2.980 1.00 94.19 135 SER A N 1
ATOM 949 C CA . SER A 1 135 ? 12.045 -2.994 -4.056 1.00 94.19 135 SER A CA 1
ATOM 950 C C . SER A 1 135 ? 10.926 -3.990 -4.319 1.00 94.19 135 SER A C 1
ATOM 952 O O . SER A 1 135 ? 10.252 -4.488 -3.421 1.00 94.19 135 SER A O 1
ATOM 954 N N . PHE A 1 136 ? 10.727 -4.280 -5.599 1.00 95.06 136 PHE A N 1
ATOM 955 C CA . PHE A 1 136 ? 9.864 -5.361 -6.035 1.00 95.06 136 PHE A CA 1
ATOM 956 C C . PHE A 1 136 ? 10.624 -6.686 -6.046 1.00 95.06 136 PHE A C 1
ATOM 958 O O . PHE A 1 136 ? 11.720 -6.769 -6.609 1.00 95.06 136 PHE A O 1
ATOM 965 N N . ASP A 1 137 ? 10.000 -7.736 -5.515 1.00 94.31 137 ASP A N 1
ATOM 966 C CA . ASP A 1 137 ? 10.485 -9.108 -5.631 1.00 94.31 137 ASP A CA 1
ATOM 967 C C . ASP A 1 137 ? 9.970 -9.753 -6.925 1.00 94.31 137 ASP A C 1
ATOM 969 O O . ASP A 1 137 ? 8.774 -9.998 -7.095 1.00 94.31 137 ASP A O 1
ATOM 973 N N . ALA A 1 138 ? 10.884 -10.060 -7.846 1.00 96.31 138 ALA A N 1
ATOM 974 C CA . ALA A 1 138 ? 10.556 -10.712 -9.111 1.00 96.31 138 ALA A CA 1
ATOM 975 C C . ALA A 1 138 ? 9.869 -12.079 -8.924 1.00 96.31 138 ALA A C 1
ATOM 977 O O . ALA A 1 138 ? 9.044 -12.459 -9.759 1.00 96.31 138 ALA A O 1
ATOM 978 N N . ALA A 1 139 ? 10.178 -12.806 -7.843 1.00 96.62 139 ALA A N 1
ATOM 979 C CA . ALA A 1 139 ? 9.525 -14.075 -7.539 1.00 96.62 139 ALA A CA 1
ATOM 980 C C . ALA A 1 139 ? 8.047 -13.861 -7.185 1.00 96.62 139 ALA A C 1
ATOM 982 O O . ALA A 1 139 ? 7.189 -14.522 -7.765 1.00 96.62 139 ALA A O 1
ATOM 983 N N . GLN A 1 140 ? 7.732 -12.864 -6.348 1.00 95.69 140 GLN A N 1
ATOM 984 C CA . GLN A 1 140 ? 6.348 -12.500 -6.021 1.00 95.69 140 GLN A CA 1
ATOM 985 C C . GLN A 1 140 ? 5.535 -12.136 -7.271 1.00 95.69 140 GLN A C 1
ATOM 987 O O . GLN A 1 140 ? 4.380 -12.533 -7.398 1.00 95.69 140 GLN A O 1
ATOM 992 N N . TRP A 1 141 ? 6.132 -11.406 -8.215 1.00 97.38 141 TRP A N 1
ATOM 993 C CA . TRP A 1 141 ? 5.488 -11.075 -9.490 1.00 97.38 141 TRP A CA 1
ATOM 994 C C . TRP A 1 141 ? 5.216 -12.314 -10.358 1.00 97.38 141 TRP A C 1
ATOM 996 O O . TRP A 1 141 ? 4.171 -12.393 -11.007 1.00 97.38 141 TRP A O 1
ATOM 1006 N N . SER A 1 142 ? 6.124 -13.295 -10.354 1.00 97.38 142 SER A N 1
ATOM 1007 C CA . SER A 1 142 ? 5.892 -14.594 -10.997 1.00 97.38 142 SER A CA 1
ATOM 1008 C C . SE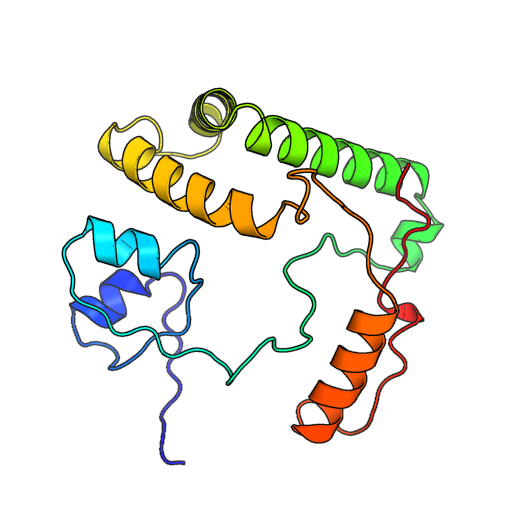R A 1 142 ? 4.742 -15.348 -10.334 1.00 97.38 142 SER A C 1
ATOM 1010 O O . SER A 1 142 ? 3.812 -15.762 -11.027 1.00 97.38 142 SER A O 1
ATOM 1012 N N . ASP A 1 143 ? 4.758 -15.448 -9.005 1.00 96.44 143 ASP A N 1
ATOM 1013 C CA . ASP A 1 143 ? 3.714 -16.121 -8.232 1.00 96.44 143 ASP A CA 1
ATOM 1014 C C . ASP A 1 143 ? 2.343 -15.451 -8.425 1.00 96.44 143 ASP A C 1
ATOM 1016 O O . ASP A 1 143 ? 1.324 -16.136 -8.524 1.00 96.44 143 ASP A O 1
ATOM 1020 N N . MET A 1 144 ? 2.308 -14.118 -8.547 1.00 96.38 144 MET A N 1
ATOM 1021 C CA . MET A 1 144 ? 1.101 -13.357 -8.875 1.00 96.38 144 MET A CA 1
ATOM 1022 C C . MET A 1 144 ? 0.534 -13.756 -10.238 1.00 96.38 144 MET A C 1
ATOM 1024 O O . MET A 1 144 ? -0.667 -14.003 -10.354 1.00 96.38 144 MET A O 1
ATOM 1028 N N . ALA A 1 145 ? 1.382 -13.828 -11.267 1.00 97.12 145 ALA A N 1
ATOM 1029 C CA . ALA A 1 145 ? 0.965 -14.201 -12.616 1.00 97.12 145 ALA A CA 1
ATOM 1030 C C . ALA A 1 145 ? 0.404 -15.630 -12.667 1.00 97.12 145 ALA A C 1
ATOM 1032 O O . ALA A 1 145 ? -0.631 -15.870 -13.297 1.00 97.12 145 ALA A O 1
ATOM 1033 N N . ASP A 1 146 ? 1.058 -16.562 -11.971 1.00 96.06 146 ASP A N 1
ATOM 1034 C CA . ASP A 1 146 ? 0.608 -17.948 -11.846 1.00 96.06 146 ASP A CA 1
ATOM 1035 C C . ASP A 1 146 ? -0.721 -18.043 -11.088 1.00 96.06 146 ASP A C 1
ATOM 1037 O O . ASP A 1 146 ? -1.661 -18.699 -11.547 1.00 96.06 146 ASP A O 1
ATOM 1041 N N . PHE A 1 147 ? -0.843 -17.327 -9.969 1.00 94.94 147 PHE A N 1
ATOM 1042 C CA . PHE A 1 147 ? -2.069 -17.274 -9.180 1.00 94.94 147 PHE A CA 1
ATOM 1043 C C . PHE A 1 147 ? -3.245 -16.708 -9.984 1.00 94.94 147 PHE A C 1
ATOM 1045 O O . PHE A 1 147 ? -4.311 -17.324 -10.022 1.00 94.94 147 PHE A O 1
ATOM 1052 N N . MET A 1 148 ? -3.070 -15.568 -10.659 1.00 95.38 148 MET A N 1
ATOM 1053 C CA . MET A 1 148 ? -4.142 -14.933 -11.434 1.00 95.38 148 MET A CA 1
ATOM 1054 C C . MET A 1 148 ? -4.653 -15.834 -12.562 1.00 95.38 148 MET A C 1
ATOM 1056 O O . MET A 1 148 ? -5.868 -15.935 -12.745 1.00 95.38 148 MET A O 1
ATOM 1060 N N . ALA A 1 149 ? -3.758 -16.536 -13.263 1.00 96.44 149 ALA A N 1
ATOM 1061 C CA . ALA A 1 149 ? -4.143 -17.495 -14.294 1.00 96.44 149 ALA A CA 1
ATOM 1062 C C . ALA A 1 149 ? -4.859 -18.718 -13.699 1.00 96.44 149 ALA A C 1
ATOM 1064 O O . ALA A 1 149 ? -5.918 -19.112 -14.188 1.00 96.44 149 ALA A O 1
ATOM 1065 N N . ALA A 1 150 ? -4.335 -19.286 -12.608 1.00 94.38 150 ALA A N 1
ATOM 1066 C CA . ALA A 1 150 ? -4.935 -20.442 -11.939 1.00 94.38 150 ALA A CA 1
ATOM 1067 C C . ALA A 1 150 ? -6.338 -20.149 -11.376 1.00 94.38 150 ALA A C 1
ATOM 1069 O O . ALA A 1 150 ? -7.183 -21.041 -11.340 1.00 94.38 150 ALA A O 1
ATOM 1070 N N . GLN A 1 151 ? -6.594 -18.907 -10.953 1.00 92.75 151 GLN A N 1
ATOM 1071 C CA . GLN A 1 151 ? -7.908 -18.453 -10.485 1.00 92.75 151 GLN A CA 1
ATOM 1072 C C . GLN A 1 151 ? -8.826 -17.951 -11.616 1.00 92.75 151 GLN A C 1
ATOM 1074 O O . GLN A 1 151 ? -9.951 -17.533 -11.342 1.00 92.75 151 GLN A O 1
ATOM 1079 N N . GLY A 1 152 ? -8.374 -17.965 -12.876 1.00 94.75 152 GLY A N 1
ATOM 1080 C CA . GLY A 1 152 ? -9.149 -17.480 -14.024 1.00 94.75 152 GLY A CA 1
ATOM 1081 C C . GLY A 1 152 ? -9.393 -15.966 -14.027 1.00 94.75 152 GLY A C 1
ATOM 1082 O O . GLY A 1 152 ? -10.332 -15.497 -14.669 1.00 94.75 152 GLY A O 1
ATOM 1083 N N . LEU A 1 153 ? -8.574 -15.196 -13.302 1.00 93.12 153 LEU A N 1
ATOM 1084 C CA . LEU A 1 153 ? -8.615 -13.728 -13.295 1.00 93.12 153 LEU A CA 1
ATOM 1085 C C . LEU A 1 153 ? -8.007 -13.140 -14.575 1.00 93.12 153 LEU A C 1
ATOM 1087 O O . LEU A 1 153 ? -8.362 -12.035 -14.985 1.00 93.12 153 LEU A O 1
ATOM 1091 N N . THR A 1 154 ? -7.112 -13.890 -15.216 1.00 95.38 154 THR A N 1
ATOM 1092 C CA . THR A 1 154 ? -6.612 -13.640 -16.570 1.00 95.38 154 THR A CA 1
ATOM 1093 C C . THR A 1 154 ? -6.968 -14.819 -17.473 1.00 95.38 154 THR A C 1
ATOM 1095 O O . THR A 1 154 ? -7.105 -15.949 -17.008 1.00 95.38 154 THR A O 1
ATOM 1098 N N . GLY A 1 155 ? -7.129 -14.564 -18.778 1.00 94.56 155 GLY A N 1
ATOM 1099 C CA . GLY A 1 155 ? -7.438 -15.625 -19.749 1.00 94.56 155 GLY A CA 1
ATOM 1100 C C . GLY A 1 155 ? -6.310 -16.652 -19.906 1.00 94.56 155 GLY A C 1
ATOM 1101 O O . GLY A 1 155 ? -6.570 -17.817 -20.186 1.00 94.56 155 GLY A O 1
ATOM 1102 N N . GLU A 1 156 ? -5.069 -16.221 -19.688 1.00 96.12 156 GLU A N 1
ATOM 1103 C CA . GLU A 1 156 ? -3.867 -17.050 -19.648 1.00 96.12 156 GLU A CA 1
ATOM 1104 C C . GLU A 1 156 ? -2.829 -16.433 -18.700 1.00 96.12 156 GLU A C 1
ATOM 1106 O O . GLU A 1 156 ? -3.022 -15.328 -18.175 1.00 96.12 156 GLU A O 1
ATOM 1111 N N . ARG A 1 157 ? -1.719 -17.140 -18.470 1.00 97.19 157 ARG A N 1
ATOM 1112 C CA . ARG A 1 157 ? -0.590 -16.606 -17.703 1.00 97.19 157 ARG A CA 1
ATOM 1113 C C . ARG A 1 157 ? 0.099 -15.494 -18.493 1.00 97.19 157 ARG A C 1
ATOM 1115 O O . ARG A 1 157 ? 0.605 -15.734 -19.585 1.00 97.19 157 ARG A O 1
ATOM 1122 N N . VAL A 1 158 ? 0.170 -14.304 -17.906 1.00 96.75 158 VAL A N 1
ATOM 1123 C CA . VAL A 1 158 ? 0.861 -13.142 -18.485 1.00 96.75 158 VAL A CA 1
ATOM 1124 C C . VAL A 1 158 ? 2.311 -13.118 -17.998 1.00 96.75 158 VAL A C 1
ATOM 1126 O O . VAL A 1 158 ? 2.568 -13.412 -16.834 1.00 96.75 158 VAL A O 1
ATOM 1129 N N . ASP A 1 159 ? 3.270 -12.781 -18.866 1.00 97.25 159 ASP A N 1
ATOM 1130 C CA . ASP A 1 159 ? 4.650 -12.515 -18.436 1.00 97.25 159 ASP A CA 1
ATOM 1131 C C . ASP A 1 159 ? 4.669 -11.270 -17.531 1.00 97.25 159 ASP A C 1
ATOM 1133 O O . ASP A 1 159 ? 4.279 -10.192 -17.991 1.00 97.25 159 ASP A O 1
ATOM 1137 N N . PRO A 1 160 ? 5.097 -11.381 -16.260 1.00 96.81 160 PRO A N 1
ATOM 1138 C CA . PRO A 1 160 ? 5.083 -10.247 -15.348 1.00 96.81 160 PRO A CA 1
ATOM 1139 C C . PRO A 1 160 ? 6.314 -9.344 -15.486 1.00 96.81 160 PRO A C 1
ATOM 1141 O O . PRO A 1 160 ? 6.316 -8.241 -14.946 1.00 96.81 160 PRO A O 1
ATOM 1144 N N . THR A 1 161 ? 7.355 -9.770 -16.209 1.00 96.50 161 THR A N 1
ATOM 1145 C CA . THR A 1 161 ? 8.609 -9.015 -16.371 1.00 96.50 161 THR A CA 1
ATOM 1146 C C . THR A 1 161 ? 8.409 -7.550 -16.801 1.00 96.50 161 THR A C 1
ATOM 1148 O O . THR A 1 161 ? 9.058 -6.679 -16.224 1.00 96.50 161 THR A O 1
ATOM 1151 N N . PRO A 1 162 ? 7.527 -7.207 -17.766 1.00 95.69 162 PRO A N 1
ATOM 1152 C CA . PRO A 1 162 ? 7.301 -5.811 -18.150 1.00 95.69 162 PRO A CA 1
ATOM 1153 C C . PRO A 1 162 ? 6.454 -5.001 -17.152 1.00 95.69 162 PRO A C 1
ATOM 1155 O O . PRO A 1 162 ? 6.314 -3.792 -17.340 1.00 95.69 162 PRO A O 1
ATOM 1158 N N . ALA A 1 163 ? 5.860 -5.628 -16.130 1.00 95.44 163 ALA A N 1
ATOM 1159 C CA . ALA A 1 163 ? 4.916 -4.976 -15.219 1.00 95.44 163 ALA A CA 1
ATOM 1160 C C . ALA A 1 163 ? 5.590 -4.187 -14.083 1.00 95.44 163 ALA A C 1
ATOM 1162 O O . ALA A 1 163 ? 4.930 -3.373 -13.438 1.00 95.44 163 ALA A O 1
ATOM 1163 N N . PHE A 1 164 ? 6.890 -4.388 -13.848 1.00 96.75 164 PHE A N 1
ATOM 1164 C CA . PHE A 1 164 ? 7.626 -3.720 -12.776 1.00 96.75 164 PHE A CA 1
ATOM 1165 C C . PHE A 1 164 ? 9.066 -3.393 -13.173 1.00 96.75 164 PHE A C 1
ATOM 1167 O O . PHE A 1 164 ? 9.621 -3.936 -14.126 1.00 96.75 164 PHE A O 1
ATOM 1174 N N . SER A 1 165 ? 9.693 -2.479 -12.431 1.00 96.50 165 SER A N 1
ATOM 1175 C CA . SER A 1 165 ? 11.112 -2.172 -12.589 1.00 96.50 165 SER A CA 1
ATOM 1176 C C . SER A 1 165 ? 11.697 -1.598 -11.307 1.00 96.50 165 SER A C 1
ATOM 1178 O O . SER A 1 165 ? 11.237 -0.574 -10.810 1.00 96.50 165 SER A O 1
ATOM 1180 N N . ASN A 1 166 ? 12.780 -2.215 -10.834 1.00 97.00 166 ASN A N 1
ATOM 1181 C CA . ASN A 1 166 ? 13.609 -1.691 -9.746 1.00 97.00 166 ASN A CA 1
ATOM 1182 C C . ASN A 1 166 ? 14.674 -0.698 -10.242 1.00 97.00 166 ASN A C 1
ATOM 1184 O O . ASN A 1 166 ? 15.436 -0.161 -9.445 1.00 97.00 166 ASN A O 1
ATOM 1188 N N . ALA A 1 167 ? 14.744 -0.421 -11.551 1.00 96.56 167 ALA A N 1
ATOM 1189 C CA . ALA A 1 167 ? 15.798 0.415 -12.130 1.00 96.56 167 ALA A CA 1
ATOM 1190 C C . ALA A 1 167 ? 15.751 1.878 -11.666 1.00 96.56 167 ALA A C 1
ATOM 1192 O O . ALA A 1 167 ? 16.742 2.589 -11.834 1.00 96.56 167 ALA A O 1
ATOM 1193 N N . TYR A 1 168 ? 14.617 2.328 -11.119 1.00 96.69 168 TYR A N 1
ATOM 1194 C CA . TYR A 1 168 ? 14.392 3.692 -10.634 1.00 96.69 168 TYR A CA 1
ATOM 1195 C C . TYR A 1 168 ? 14.572 3.842 -9.118 1.00 96.69 168 TYR A C 1
ATOM 1197 O O . TYR A 1 168 ? 14.447 4.954 -8.614 1.00 96.69 168 TYR A O 1
ATOM 1205 N N . LEU A 1 169 ? 14.889 2.755 -8.408 1.00 93.19 169 LEU A N 1
ATOM 1206 C CA . LEU A 1 169 ? 15.310 2.808 -7.009 1.00 93.19 169 LEU A CA 1
ATOM 1207 C C . LEU A 1 169 ? 16.748 3.335 -6.957 1.00 93.19 169 LEU A C 1
ATOM 1209 O O . LEU A 1 169 ? 17.616 2.837 -7.680 1.00 93.19 169 LEU A O 1
ATOM 1213 N N . GLY A 1 170 ? 16.988 4.369 -6.154 1.00 70.12 170 GLY A N 1
ATOM 1214 C CA . GLY A 1 170 ? 18.284 5.034 -6.015 1.00 70.12 170 GLY A CA 1
ATOM 1215 C C . GLY A 1 170 ? 18.227 6.172 -5.016 1.00 70.12 170 GLY A C 1
ATOM 1216 O O . GLY A 1 170 ? 17.229 6.923 -5.065 1.00 70.12 170 GLY A O 1
#

Secondary structure (DSSP, 8-state):
--------TT-HHHHHHTTS-S-----TTTHHHHHHHTT-------SSSS------S-----HHHHHH-HHHHHHHHHHHHHHHHHHHH-HHHHHHHHTTTSTTTTSHHHHHHHHHHHHHHHHHHB-TTS-B-----HHHHHHHHHHHHHTTSSSSPPP-GGG--STT--

Radius of gyration: 18.89 Å; Cα contacts (8 Å, |Δi|>4): 126; chains: 1; bounding box: 46×41×42 Å

pLDDT: mean 94.07, std 4.15, range [70.12, 98.62]

Solvent-accessible surface area (backbone atoms only — not comparable to full-atom values): 10586 Å² total; per-residue (Å²): 126,98,71,82,91,75,91,64,80,96,35,59,66,62,35,47,77,71,62,77,36,96,74,79,90,76,47,75,38,43,51,55,47,52,33,56,75,68,69,47,90,78,82,89,76,72,95,51,98,66,86,70,52,65,85,72,95,71,94,83,79,55,72,67,57,45,70,75,36,48,69,61,49,22,51,50,49,39,51,51,51,52,50,50,42,47,34,64,76,37,53,66,59,44,52,58,59,40,40,80,78,38,89,72,39,78,40,70,68,44,41,54,53,50,51,53,28,47,58,47,40,44,68,74,52,31,48,100,88,69,43,70,68,92,72,77,57,67,65,49,43,48,46,26,26,52,48,36,28,76,69,62,77,33,100,54,70,57,81,45,72,86,76,63,77,63,86,46,68,110